Protein AF-E6MHD2-F1 (afdb_monomer)

Mean predicted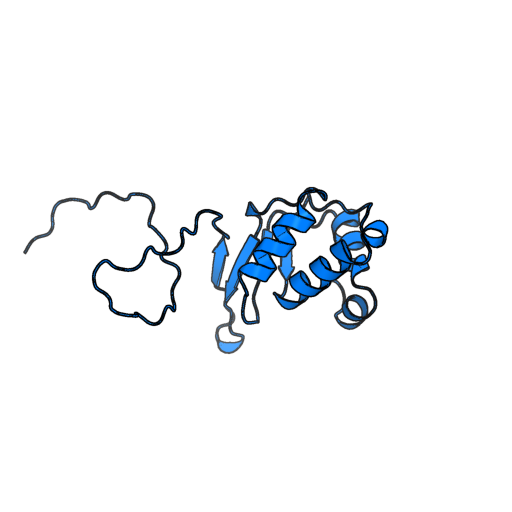 aligned error: 11.99 Å

pLDDT: mean 78.05, std 23.07, range [29.72, 98.25]

Radius of gyration: 18.89 Å; Cα contacts (8 Å, |Δi|>4): 165; chains: 1; bounding box: 34×42×66 Å

Structure (mmCIF, N/CA/C/O backbone):
data_AF-E6MHD2-F1
#
_entry.id   AF-E6MHD2-F1
#
loop_
_atom_site.group_PDB
_atom_site.id
_atom_site.type_symbol
_atom_site.label_atom_id
_atom_site.label_alt_id
_atom_site.label_comp_id
_atom_site.label_asym_id
_atom_site.label_entity_id
_atom_site.label_seq_id
_atom_site.pdbx_PDB_ins_code
_atom_site.Cartn_x
_atom_site.Cartn_y
_atom_site.Cartn_z
_atom_site.occupancy
_atom_site.B_iso_or_equiv
_atom_site.auth_seq_id
_atom_site.auth_comp_id
_atom_site.auth_asym_id
_atom_site.auth_atom_id
_atom_site.pdbx_PDB_model_num
ATOM 1 N N . MET A 1 1 ? -4.311 13.689 -2.081 1.00 60.50 1 MET A N 1
ATOM 2 C CA . MET A 1 1 ? -2.958 13.102 -1.965 1.00 60.50 1 MET A CA 1
ATOM 3 C C . MET A 1 1 ? -2.334 13.627 -0.682 1.00 60.50 1 MET A C 1
ATOM 5 O O . MET A 1 1 ? -2.537 14.799 -0.384 1.00 60.50 1 MET A O 1
ATOM 9 N N . VAL A 1 2 ? -1.671 12.778 0.106 1.00 82.25 2 VAL A N 1
ATOM 10 C CA . VAL A 1 2 ? -0.959 13.219 1.321 1.00 82.25 2 VAL A CA 1
ATOM 11 C C . VAL A 1 2 ? 0.254 14.037 0.890 1.00 82.25 2 VAL A C 1
ATOM 13 O O . VAL A 1 2 ? 0.923 13.655 -0.070 1.00 82.25 2 VAL A O 1
ATOM 16 N N . ARG A 1 3 ? 0.532 15.165 1.554 1.00 88.50 3 ARG A N 1
ATOM 17 C CA . ARG A 1 3 ? 1.756 15.924 1.269 1.00 88.50 3 ARG A CA 1
ATOM 18 C C . ARG A 1 3 ? 2.986 15.057 1.579 1.00 88.50 3 ARG A C 1
ATOM 20 O O . ARG A 1 3 ? 2.940 14.335 2.577 1.00 88.50 3 ARG A O 1
ATOM 27 N N . PRO A 1 4 ? 4.077 15.134 0.795 1.00 87.00 4 PRO A N 1
ATOM 28 C CA . PRO A 1 4 ? 5.268 14.315 1.032 1.00 87.00 4 PRO A CA 1
ATOM 29 C C . PRO A 1 4 ? 5.831 14.473 2.448 1.00 87.00 4 PRO A C 1
ATOM 31 O O . PRO A 1 4 ? 6.105 13.479 3.112 1.00 87.00 4 PRO A O 1
ATOM 34 N N . ASP A 1 5 ? 5.910 15.713 2.940 1.00 93.00 5 ASP A N 1
ATOM 35 C CA . ASP A 1 5 ? 6.343 16.038 4.304 1.00 93.00 5 ASP A CA 1
ATOM 36 C C . ASP A 1 5 ? 5.489 15.336 5.371 1.00 93.00 5 ASP A C 1
ATOM 38 O O . ASP A 1 5 ? 6.001 14.763 6.330 1.00 93.00 5 ASP A O 1
ATOM 42 N N . THR A 1 6 ? 4.174 15.326 5.175 1.00 92.12 6 THR A N 1
ATOM 43 C CA . THR A 1 6 ? 3.228 14.710 6.099 1.00 92.12 6 THR A CA 1
ATOM 44 C C . THR A 1 6 ? 3.331 13.189 6.047 1.00 92.12 6 THR A C 1
ATOM 46 O O . THR A 1 6 ? 3.288 12.549 7.088 1.00 92.12 6 THR A O 1
ATOM 49 N N . PHE A 1 7 ? 3.496 12.609 4.856 1.00 94.25 7 PHE A N 1
ATOM 50 C CA . PHE A 1 7 ? 3.638 11.164 4.692 1.00 94.25 7 PHE A CA 1
ATOM 51 C C . PHE A 1 7 ? 4.926 10.633 5.325 1.00 94.25 7 PHE A C 1
ATOM 53 O O . PHE A 1 7 ? 4.887 9.610 5.996 1.00 94.25 7 PHE A O 1
ATOM 60 N N . ILE A 1 8 ? 6.052 11.327 5.131 1.00 92.75 8 ILE A N 1
ATOM 61 C CA . ILE A 1 8 ? 7.348 10.922 5.696 1.00 92.75 8 ILE A CA 1
ATOM 62 C C . ILE A 1 8 ? 7.294 10.910 7.225 1.00 92.75 8 ILE A C 1
ATOM 64 O O . ILE A 1 8 ? 7.786 9.974 7.848 1.00 92.75 8 ILE A O 1
ATOM 68 N N . ASN A 1 9 ? 6.690 11.939 7.821 1.00 94.88 9 ASN A N 1
ATOM 69 C CA . ASN A 1 9 ? 6.615 12.064 9.274 1.00 94.88 9 ASN A CA 1
ATOM 70 C C . ASN A 1 9 ? 5.528 11.179 9.899 1.00 94.88 9 ASN A C 1
ATOM 72 O O . ASN A 1 9 ? 5.656 10.783 11.053 1.00 94.88 9 ASN A O 1
ATOM 76 N N . ASP A 1 10 ? 4.449 10.902 9.165 1.00 95.50 10 ASP A N 1
ATOM 77 C CA . ASP A 1 10 ? 3.268 10.222 9.694 1.00 95.50 10 ASP A CA 1
ATOM 78 C C . ASP A 1 10 ? 2.596 9.323 8.632 1.00 95.50 10 ASP A C 1
ATOM 80 O O . ASP A 1 10 ? 1.538 9.665 8.086 1.00 95.50 10 ASP A O 1
ATOM 84 N N . PRO A 1 11 ? 3.192 8.158 8.301 1.00 95.75 11 PRO A N 1
ATOM 85 C CA . PRO A 1 11 ? 2.695 7.305 7.222 1.00 95.75 11 PRO A CA 1
ATOM 86 C C . PRO A 1 11 ? 1.287 6.743 7.470 1.00 95.75 11 PRO A C 1
ATOM 88 O O . PRO A 1 11 ? 0.563 6.480 6.507 1.00 95.75 11 PRO A O 1
ATOM 91 N N . LYS A 1 12 ? 0.849 6.603 8.733 1.00 95.94 12 LYS A N 1
ATOM 92 C CA . LYS A 1 12 ? -0.500 6.100 9.069 1.00 95.94 12 LYS A CA 1
ATOM 93 C C . LYS A 1 12 ? -1.619 6.997 8.542 1.00 95.94 12 LYS A C 1
ATOM 95 O O . LYS A 1 12 ? -2.679 6.486 8.182 1.00 95.94 12 LYS A O 1
ATOM 100 N N . LYS A 1 13 ? -1.368 8.302 8.359 1.00 95.44 13 LYS A N 1
ATOM 101 C CA . LYS A 1 13 ? -2.331 9.216 7.721 1.00 95.44 13 LYS A CA 1
ATOM 102 C C . LYS A 1 13 ? -2.742 8.760 6.334 1.00 95.44 13 LYS A C 1
ATOM 104 O O . LYS A 1 13 ? -3.845 9.073 5.898 1.00 95.44 13 LYS A O 1
ATOM 109 N N . TRP A 1 14 ? -1.884 8.028 5.625 1.00 96.25 14 TRP A N 1
ATOM 110 C CA . TRP A 1 14 ? -2.267 7.436 4.351 1.00 96.25 14 TRP A CA 1
ATOM 111 C C . TRP A 1 14 ? -3.491 6.525 4.516 1.00 96.25 14 TRP A C 1
ATOM 113 O O . TRP A 1 14 ? -4.488 6.715 3.821 1.00 96.25 14 TRP A O 1
ATOM 123 N N . PHE A 1 15 ? -3.457 5.612 5.491 1.00 96.50 15 PHE A N 1
ATOM 124 C CA . PHE A 1 15 ? -4.558 4.697 5.784 1.00 96.50 15 PHE A CA 1
ATOM 125 C C . PHE A 1 15 ? -5.799 5.430 6.306 1.00 96.50 15 PHE A C 1
ATOM 127 O O . PHE A 1 15 ? -6.910 5.162 5.840 1.00 96.50 15 PHE A O 1
ATOM 134 N N . GLU A 1 16 ? -5.618 6.394 7.214 1.00 95.75 16 GLU A N 1
ATOM 135 C CA . GLU A 1 16 ? -6.712 7.217 7.749 1.00 95.75 16 GLU A CA 1
ATOM 136 C C . GLU A 1 16 ? -7.452 7.959 6.631 1.00 95.75 16 GLU A C 1
ATOM 138 O O . GLU A 1 16 ? -8.681 7.973 6.590 1.00 95.75 16 GLU A O 1
ATOM 143 N N . LEU A 1 17 ? -6.712 8.560 5.696 1.00 95.56 17 LEU A N 1
ATOM 144 C CA . LEU A 1 17 ? -7.283 9.339 4.602 1.00 95.56 17 LEU A CA 1
ATOM 145 C C . LEU A 1 17 ? -7.940 8.447 3.547 1.00 95.56 17 LEU A C 1
ATOM 147 O O . LEU A 1 17 ? -9.020 8.794 3.067 1.00 95.56 17 LEU A O 1
ATOM 151 N N . VAL A 1 18 ? -7.338 7.303 3.205 1.00 96.62 18 VAL A N 1
ATOM 152 C CA . VAL A 1 18 ? -7.963 6.328 2.296 1.00 96.62 18 VAL A CA 1
ATOM 153 C C . VAL A 1 18 ? -9.294 5.845 2.866 1.00 96.62 18 VAL A C 1
ATOM 155 O O . VAL A 1 18 ? -10.301 5.886 2.159 1.00 96.62 18 VAL A O 1
ATOM 158 N N . THR A 1 19 ? -9.312 5.500 4.154 1.00 97.25 19 THR A N 1
ATOM 159 C CA . THR A 1 19 ? -10.507 5.048 4.880 1.00 97.25 19 THR A CA 1
ATOM 160 C C . THR A 1 19 ? -11.566 6.150 4.946 1.00 97.25 19 THR A C 1
ATOM 162 O O . THR A 1 19 ? -12.702 5.967 4.507 1.00 97.25 19 THR A O 1
ATOM 165 N N . LYS A 1 20 ? -11.189 7.337 5.439 1.00 96.88 20 LYS A N 1
ATOM 166 C CA . LYS A 1 20 ? -12.097 8.474 5.650 1.00 96.88 20 LYS A CA 1
ATOM 167 C C . LYS A 1 20 ? -12.762 8.938 4.359 1.00 96.88 20 LYS A C 1
ATOM 169 O O . LYS A 1 20 ? -13.957 9.221 4.354 1.00 96.88 20 LYS A O 1
ATOM 174 N N . TYR A 1 21 ? -11.991 9.048 3.279 1.00 96.94 21 TYR A N 1
ATOM 175 C CA . TYR A 1 21 ? -12.481 9.574 2.005 1.00 96.94 21 TYR A CA 1
ATOM 176 C C . TYR A 1 21 ? -12.924 8.487 1.025 1.00 96.94 21 TYR A C 1
ATOM 178 O O . TYR A 1 21 ? -13.341 8.824 -0.082 1.00 96.94 21 TYR A O 1
ATOM 186 N N . LYS A 1 22 ? -12.855 7.205 1.416 1.00 96.75 22 LYS A N 1
ATOM 187 C CA . LYS A 1 22 ? -13.185 6.052 0.564 1.00 96.75 22 LYS A CA 1
ATOM 188 C C . LYS A 1 22 ? -12.517 6.161 -0.806 1.00 96.75 22 LYS A C 1
ATOM 190 O O . LYS A 1 22 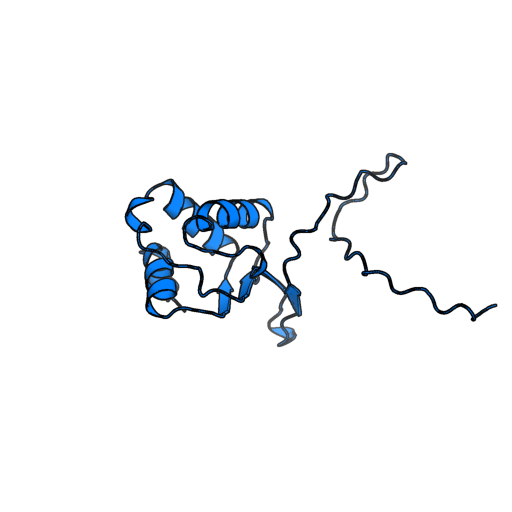? -13.177 6.141 -1.849 1.00 96.75 22 LYS A O 1
ATOM 195 N N . VAL A 1 23 ? -11.205 6.389 -0.791 1.00 95.69 23 VAL A N 1
ATOM 196 C CA . VAL A 1 23 ? -10.442 6.674 -2.009 1.00 95.69 23 VAL A CA 1
ATOM 197 C C . VAL A 1 23 ? -10.561 5.503 -2.979 1.00 95.69 23 VAL A C 1
ATOM 199 O O . VAL A 1 23 ? -10.269 4.366 -2.636 1.00 95.69 23 VAL A O 1
ATOM 202 N N . THR A 1 24 ? -10.953 5.794 -4.220 1.00 95.50 24 THR A N 1
ATOM 203 C CA . THR A 1 24 ? -11.143 4.762 -5.250 1.00 95.50 24 THR A CA 1
ATOM 204 C C . THR A 1 24 ? -9.969 4.646 -6.217 1.00 95.50 24 THR A C 1
ATOM 206 O O . THR A 1 24 ? -9.695 3.555 -6.707 1.00 95.50 24 THR A O 1
ATOM 209 N N . HIS A 1 25 ? -9.273 5.747 -6.502 1.00 92.81 25 HIS A N 1
ATOM 210 C CA . HIS A 1 25 ? -8.173 5.795 -7.464 1.00 92.81 25 HIS A CA 1
ATOM 211 C C . HIS A 1 25 ? -7.013 6.591 -6.873 1.00 92.81 25 HIS A C 1
ATOM 213 O O . HIS A 1 25 ? -7.213 7.689 -6.350 1.00 92.81 25 HIS A O 1
ATOM 219 N N . MET A 1 26 ? -5.804 6.046 -6.957 1.00 91.44 26 MET A N 1
ATOM 220 C CA . MET A 1 26 ? -4.598 6.700 -6.465 1.00 91.44 26 MET A CA 1
ATOM 221 C C . MET A 1 26 ? -3.376 6.259 -7.270 1.00 91.44 26 MET A C 1
ATOM 223 O O . MET A 1 26 ? -3.252 5.091 -7.627 1.00 91.44 26 MET A O 1
ATOM 227 N N . ALA A 1 27 ? -2.456 7.194 -7.506 1.00 90.31 27 ALA A N 1
ATOM 228 C CA . ALA A 1 27 ? -1.102 6.882 -7.943 1.00 90.31 27 ALA A CA 1
ATOM 229 C C . ALA A 1 27 ? -0.158 6.836 -6.733 1.00 90.31 27 ALA A C 1
ATOM 231 O O . ALA A 1 27 ? -0.271 7.6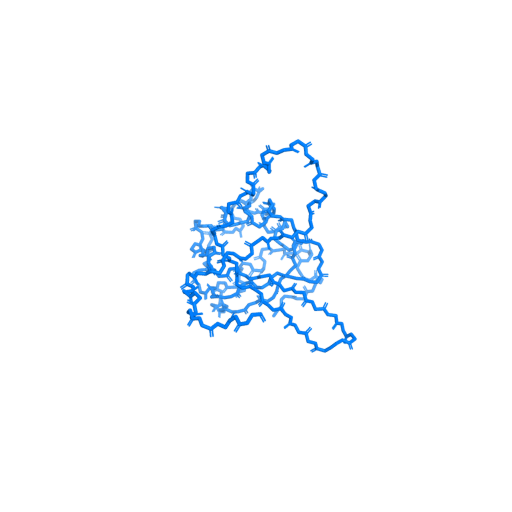53 -5.816 1.00 90.31 27 ALA A O 1
ATOM 232 N N . THR A 1 28 ? 0.764 5.883 -6.736 1.00 92.12 28 THR A N 1
ATOM 233 C CA . THR A 1 28 ? 1.710 5.620 -5.658 1.00 92.12 28 THR A CA 1
ATOM 234 C C . THR A 1 28 ? 3.087 5.283 -6.216 1.00 92.12 28 THR A C 1
ATOM 236 O O . THR A 1 28 ? 3.262 4.972 -7.393 1.00 92.12 28 THR A O 1
ATOM 239 N N . LEU A 1 29 ? 4.060 5.326 -5.322 1.00 92.81 29 LEU A N 1
ATOM 240 C CA . LEU A 1 29 ? 5.435 4.916 -5.538 1.00 92.81 29 LEU A CA 1
ATOM 241 C C . LEU A 1 29 ? 5.640 3.494 -4.969 1.00 92.81 29 LEU A C 1
ATOM 243 O O . LEU A 1 29 ? 4.907 3.074 -4.066 1.00 92.81 29 LEU A O 1
ATOM 247 N N . ASN A 1 30 ? 6.625 2.750 -5.476 1.00 93.94 30 ASN A N 1
ATOM 248 C CA . ASN A 1 30 ? 7.080 1.486 -4.882 1.00 93.94 30 ASN A CA 1
ATOM 249 C C . ASN A 1 30 ? 7.597 1.719 -3.449 1.00 93.94 30 ASN A C 1
ATOM 251 O O . ASN A 1 30 ? 7.263 0.959 -2.542 1.00 93.94 30 ASN A O 1
ATOM 255 N N . TYR A 1 31 ? 8.313 2.822 -3.219 1.00 95.12 31 TYR A N 1
ATOM 256 C CA . TYR A 1 31 ? 8.757 3.282 -1.905 1.00 95.12 31 TYR A CA 1
ATOM 257 C C . TYR A 1 31 ? 7.598 3.426 -0.912 1.00 95.12 31 TYR A C 1
ATOM 259 O O . TYR A 1 31 ? 7.682 2.949 0.220 1.00 95.12 31 TYR A O 1
ATOM 267 N N . THR A 1 32 ? 6.484 4.026 -1.340 1.00 95.56 32 THR A N 1
ATOM 268 C CA . THR A 1 32 ? 5.290 4.178 -0.498 1.00 95.56 32 THR A CA 1
ATOM 269 C C . THR A 1 32 ? 4.761 2.819 -0.041 1.00 95.56 32 THR A C 1
ATOM 271 O O . THR A 1 32 ? 4.451 2.660 1.136 1.00 95.56 32 THR A O 1
ATOM 274 N N . LEU A 1 33 ? 4.712 1.819 -0.928 1.00 96.38 33 LEU A N 1
ATOM 275 C CA . LEU A 1 33 ? 4.276 0.469 -0.559 1.00 96.38 33 LEU A CA 1
ATOM 276 C C . LEU A 1 33 ? 5.218 -0.184 0.457 1.00 96.38 33 LEU A C 1
ATOM 278 O O . LEU A 1 33 ? 4.736 -0.843 1.379 1.00 96.38 33 LEU A O 1
ATOM 282 N N . SER A 1 34 ? 6.533 0.016 0.325 1.00 97.31 34 SER A N 1
ATOM 283 C CA . SER A 1 34 ? 7.516 -0.467 1.304 1.00 97.31 34 SER A CA 1
ATOM 284 C C . SER A 1 34 ? 7.274 0.137 2.688 1.00 97.31 34 SER A C 1
ATOM 286 O O . SER A 1 34 ? 7.129 -0.609 3.653 1.00 97.31 34 SER A O 1
ATOM 288 N N . VAL A 1 35 ? 7.143 1.465 2.781 1.00 97.62 35 VAL A N 1
ATOM 289 C CA . VAL A 1 35 ? 6.906 2.172 4.055 1.00 97.62 35 VAL A CA 1
ATOM 290 C C . VAL A 1 35 ? 5.597 1.729 4.709 1.00 97.62 35 VAL A C 1
ATOM 292 O O . VAL A 1 35 ? 5.560 1.455 5.907 1.00 97.62 35 VAL A O 1
ATOM 295 N N . LEU A 1 36 ? 4.518 1.624 3.931 1.00 97.62 36 LEU A N 1
ATOM 296 C CA . LEU A 1 36 ? 3.222 1.186 4.450 1.00 97.62 36 LEU A CA 1
ATOM 297 C C . LEU A 1 36 ? 3.249 -0.280 4.900 1.00 97.62 36 LEU A C 1
ATOM 299 O O . LEU A 1 36 ? 2.627 -0.620 5.902 1.00 97.62 36 LEU A O 1
ATOM 303 N N . SER A 1 37 ? 3.985 -1.139 4.189 1.00 98.25 37 SER A N 1
ATOM 304 C CA . SER A 1 37 ? 4.185 -2.538 4.588 1.00 98.25 37 SER A CA 1
ATOM 305 C C . SER A 1 37 ? 4.951 -2.644 5.905 1.00 98.25 37 SER A C 1
ATOM 307 O O . SER A 1 37 ? 4.537 -3.382 6.794 1.00 98.25 37 SER A O 1
ATOM 309 N N . ASP A 1 38 ? 6.022 -1.862 6.060 1.00 98.00 38 ASP A N 1
ATOM 310 C CA . ASP A 1 38 ? 6.798 -1.808 7.300 1.00 98.00 38 ASP A CA 1
ATOM 311 C C . ASP A 1 38 ? 5.950 -1.312 8.479 1.00 98.00 38 ASP A C 1
ATOM 313 O O . ASP A 1 38 ? 6.060 -1.853 9.578 1.00 98.00 38 ASP A O 1
ATOM 317 N N . LEU A 1 39 ? 5.075 -0.323 8.256 1.00 97.62 39 LEU A N 1
ATOM 318 C CA . LEU A 1 39 ? 4.147 0.168 9.276 1.00 97.62 39 LEU A CA 1
ATOM 319 C C . LEU A 1 39 ? 3.145 -0.915 9.710 1.00 97.62 39 LEU A C 1
ATOM 321 O O . LEU A 1 39 ? 2.969 -1.118 10.910 1.00 97.62 39 LEU A O 1
ATOM 325 N N . MET A 1 40 ? 2.523 -1.627 8.759 1.00 97.81 40 MET A N 1
ATOM 326 C CA . MET A 1 40 ? 1.569 -2.709 9.061 1.00 97.81 40 MET A CA 1
ATOM 327 C C . MET A 1 40 ? 2.205 -3.827 9.901 1.00 97.81 40 MET A C 1
ATOM 329 O O . MET A 1 40 ? 1.543 -4.395 10.766 1.00 97.81 40 MET A O 1
ATOM 333 N N . GLU A 1 41 ? 3.483 -4.137 9.670 1.00 97.19 41 GLU A N 1
ATOM 334 C CA . GLU A 1 41 ? 4.201 -5.174 10.419 1.00 97.19 41 GLU A CA 1
ATOM 335 C C . GLU A 1 41 ? 4.685 -4.700 11.795 1.00 97.19 41 GLU A C 1
ATOM 337 O O . GLU A 1 41 ? 4.551 -5.428 12.778 1.00 97.19 41 GLU A O 1
ATOM 342 N N . ARG A 1 42 ? 5.276 -3.501 11.877 1.00 97.38 42 ARG A N 1
ATOM 343 C CA . ARG A 1 42 ? 5.910 -3.005 13.112 1.00 97.38 42 ARG A CA 1
ATOM 344 C C . ARG A 1 42 ? 4.906 -2.437 14.108 1.00 97.38 42 ARG A C 1
ATOM 346 O O . ARG A 1 42 ? 5.116 -2.569 15.311 1.00 97.38 42 ARG A O 1
ATOM 353 N N . SER A 1 43 ? 3.832 -1.833 13.607 1.00 96.50 43 SER A N 1
ATOM 354 C CA . SER A 1 43 ? 2.825 -1.144 14.416 1.00 96.50 43 SER A CA 1
ATOM 355 C C . SER A 1 43 ? 1.406 -1.469 13.931 1.00 96.50 43 SER A C 1
ATOM 357 O O . SER A 1 43 ? 0.666 -0.569 13.534 1.00 96.50 43 SER A O 1
ATOM 359 N N . PRO A 1 44 ? 0.960 -2.739 13.987 1.00 94.50 44 PRO A N 1
ATOM 360 C CA . PRO A 1 44 ? -0.368 -3.131 13.502 1.00 94.50 44 PRO A CA 1
ATOM 361 C C . PRO A 1 44 ? -1.517 -2.378 14.198 1.00 94.50 44 PRO A C 1
ATOM 363 O O . PRO A 1 44 ? -2.572 -2.164 13.603 1.00 94.50 44 PRO A O 1
ATOM 366 N N . GLY A 1 45 ? -1.312 -1.924 15.442 1.00 95.62 45 GLY A N 1
ATOM 367 C CA . GLY A 1 45 ? -2.273 -1.092 16.173 1.00 95.62 45 GLY A CA 1
ATOM 368 C C . GLY A 1 45 ? -2.532 0.274 15.528 1.00 95.62 45 GLY A C 1
ATOM 369 O O . GLY A 1 45 ? -3.663 0.751 15.575 1.00 95.62 45 GLY A O 1
ATOM 370 N N . ASP A 1 46 ? -1.536 0.861 14.855 1.00 94.44 46 ASP A N 1
ATOM 371 C CA . ASP A 1 46 ? -1.668 2.161 14.177 1.00 94.44 46 ASP A CA 1
ATOM 372 C C . ASP A 1 46 ? -2.556 2.085 12.924 1.00 94.44 46 ASP A C 1
ATOM 374 O O . ASP A 1 46 ? -3.014 3.111 12.424 1.00 94.44 46 ASP A O 1
ATOM 378 N N . VAL A 1 47 ? -2.813 0.876 12.415 1.00 95.38 47 VAL A N 1
ATOM 379 C CA . VAL A 1 47 ? -3.577 0.629 11.181 1.00 95.38 47 VAL A CA 1
ATOM 380 C C . VAL A 1 47 ? -4.823 -0.236 11.406 1.00 95.38 47 VAL A C 1
ATOM 382 O O . VAL A 1 47 ? -5.532 -0.545 10.447 1.00 95.38 47 VAL A O 1
ATOM 385 N N . ALA A 1 48 ? -5.138 -0.606 12.651 1.00 91.44 48 ALA A N 1
ATOM 386 C CA . ALA A 1 48 ? -6.191 -1.569 12.994 1.00 91.44 48 ALA A CA 1
ATOM 387 C C . ALA A 1 48 ? -7.614 -1.169 12.541 1.00 91.44 48 ALA A C 1
ATOM 389 O O . ALA A 1 48 ? -8.475 -2.033 12.404 1.00 91.44 48 ALA A O 1
ATOM 390 N N . GLY A 1 49 ? -7.865 0.117 12.273 1.00 92.75 49 GLY A N 1
ATOM 391 C CA . GLY A 1 49 ? -9.154 0.635 11.787 1.00 92.75 49 GLY A CA 1
ATOM 392 C C . GLY A 1 49 ? -9.208 0.941 10.287 1.00 92.75 49 GLY A C 1
ATOM 393 O O . GLY A 1 49 ? -10.156 1.579 9.834 1.00 92.75 49 GLY A O 1
ATOM 394 N N . SER A 1 50 ? -8.185 0.556 9.525 1.00 96.81 50 SER A N 1
ATOM 395 C CA . SER A 1 50 ? -8.077 0.918 8.108 1.00 96.81 50 SER A CA 1
ATOM 396 C C . SER A 1 50 ? -9.020 0.092 7.233 1.00 96.81 50 SER A C 1
ATOM 398 O O . SER A 1 50 ? -9.040 -1.134 7.352 1.00 96.81 50 SER A O 1
ATOM 400 N N . ASP A 1 51 ? -9.722 0.749 6.306 1.00 97.50 51 ASP A N 1
ATOM 401 C CA . ASP A 1 51 ? -10.545 0.125 5.263 1.00 97.50 51 ASP A CA 1
ATOM 402 C C . ASP A 1 51 ? -10.054 0.537 3.867 1.00 97.50 51 ASP A C 1
ATOM 404 O O . ASP A 1 51 ? -10.170 1.687 3.431 1.00 97.50 51 ASP A O 1
ATOM 408 N N . LEU A 1 52 ? -9.505 -0.441 3.154 1.00 97.56 52 LEU A N 1
ATOM 409 C CA . LEU A 1 52 ? -8.954 -0.325 1.809 1.00 97.56 52 LEU A CA 1
ATOM 410 C C . LEU A 1 52 ? -9.888 -0.895 0.731 1.00 97.56 52 LEU A C 1
ATOM 412 O O . LEU A 1 52 ? -9.526 -0.887 -0.445 1.00 97.56 52 LEU A O 1
ATOM 416 N N . SER A 1 53 ? -11.091 -1.355 1.094 1.00 97.38 53 SER A N 1
ATOM 417 C CA . SER A 1 53 ? -12.048 -1.982 0.164 1.00 97.38 53 SER A CA 1
ATOM 418 C C . SER A 1 53 ? -12.594 -1.036 -0.909 1.00 97.38 53 SER A C 1
ATOM 420 O O . SER A 1 53 ? -13.101 -1.472 -1.944 1.00 97.38 53 SER A O 1
ATOM 422 N N . SER A 1 54 ? -12.471 0.274 -0.689 1.00 96.62 54 SER A N 1
ATOM 423 C CA . SER A 1 54 ? -12.878 1.298 -1.653 1.00 96.62 54 SER A CA 1
ATOM 424 C C . SER A 1 54 ? -11.922 1.439 -2.843 1.00 96.62 54 SER A C 1
ATOM 426 O O . SER A 1 54 ? -12.347 1.933 -3.893 1.00 96.62 54 SER A O 1
ATOM 428 N N . LEU A 1 55 ? -10.672 0.970 -2.726 1.00 95.75 55 LEU A N 1
ATOM 429 C CA . LEU A 1 55 ? -9.658 1.092 -3.773 1.00 95.75 55 LEU A CA 1
ATOM 430 C C . LEU A 1 55 ? -10.003 0.226 -4.993 1.00 95.75 55 LEU A C 1
ATOM 432 O O . LEU A 1 55 ? -10.155 -0.990 -4.915 1.00 95.75 55 LEU A O 1
ATOM 436 N N . ARG A 1 56 ? -10.084 0.877 -6.156 1.00 92.75 56 ARG A N 1
ATOM 437 C CA . ARG A 1 56 ? -10.366 0.275 -7.469 1.00 92.75 56 ARG A CA 1
ATOM 438 C C . ARG A 1 56 ? -9.169 0.337 -8.408 1.00 92.75 56 ARG A C 1
ATOM 440 O O . ARG A 1 56 ? -9.005 -0.566 -9.222 1.00 92.75 56 ARG A O 1
ATOM 447 N N . ALA A 1 57 ? -8.338 1.370 -8.276 1.00 91.00 57 ALA A N 1
ATOM 448 C CA . ALA A 1 57 ? -7.082 1.498 -9.002 1.00 91.00 57 ALA A CA 1
ATOM 449 C C . ALA A 1 57 ? -5.987 2.083 -8.101 1.00 91.00 57 ALA A C 1
ATOM 451 O O . ALA A 1 57 ? -6.069 3.240 -7.684 1.00 91.00 57 ALA A O 1
ATOM 452 N N . LEU A 1 58 ? -4.950 1.295 -7.834 1.00 93.44 58 LEU A N 1
ATOM 453 C CA . LEU A 1 58 ? -3.724 1.731 -7.178 1.00 93.44 58 LEU A CA 1
ATOM 454 C C . LEU A 1 58 ? -2.571 1.611 -8.176 1.00 93.44 58 LEU A C 1
ATOM 456 O O . LEU A 1 58 ? -2.001 0.539 -8.379 1.00 93.44 58 LEU A O 1
ATOM 460 N N . THR A 1 59 ? -2.271 2.717 -8.848 1.00 92.25 59 THR A N 1
ATOM 461 C CA . THR A 1 59 ? -1.290 2.767 -9.930 1.00 92.25 59 THR A CA 1
ATOM 462 C C . THR A 1 59 ? 0.106 3.036 -9.380 1.00 92.25 59 THR A C 1
ATOM 464 O O . THR A 1 59 ? 0.324 4.065 -8.755 1.00 92.25 59 THR A O 1
ATOM 467 N N . ILE A 1 60 ? 1.060 2.143 -9.627 1.00 92.50 60 ILE A N 1
ATOM 468 C CA . ILE A 1 60 ? 2.452 2.251 -9.181 1.00 92.50 60 ILE A CA 1
ATOM 469 C C . ILE A 1 60 ? 3.319 2.706 -10.354 1.00 92.50 60 ILE A C 1
ATOM 471 O O . ILE A 1 60 ? 3.290 2.072 -11.408 1.00 92.50 60 ILE A O 1
ATOM 475 N N . GLY A 1 61 ? 4.124 3.747 -10.170 1.00 89.56 61 GLY A N 1
ATOM 476 C CA . GLY A 1 61 ? 5.094 4.175 -11.179 1.00 89.56 61 GLY A CA 1
ATOM 477 C C . GLY A 1 61 ? 5.991 5.304 -10.701 1.00 89.56 61 GLY A C 1
ATOM 478 O O . GLY A 1 61 ? 6.006 5.625 -9.520 1.00 89.56 61 GLY A O 1
ATOM 479 N N . GLY A 1 62 ? 6.758 5.891 -11.621 1.00 86.81 62 GLY A N 1
ATOM 480 C CA . GLY A 1 62 ? 7.702 6.975 -11.318 1.00 86.81 62 GLY A CA 1
ATOM 481 C C . GLY A 1 62 ? 9.048 6.522 -10.739 1.00 86.81 62 GLY A C 1
ATOM 482 O O . GLY A 1 62 ? 9.932 7.349 -10.550 1.00 86.81 62 GLY A O 1
ATOM 483 N N . GLU A 1 63 ? 9.232 5.223 -10.498 1.00 89.19 63 GLU A N 1
ATOM 484 C CA . GLU A 1 63 ? 10.494 4.632 -10.043 1.00 89.19 63 GLU A CA 1
ATOM 485 C C . GLU A 1 63 ? 10.609 3.153 -10.451 1.00 89.19 63 GLU A C 1
ATOM 487 O O . GLU A 1 63 ? 9.713 2.595 -11.091 1.00 89.19 63 GLU A O 1
ATOM 492 N N . TYR A 1 64 ? 11.711 2.503 -10.065 1.00 90.19 64 TYR A N 1
ATOM 493 C CA . TYR A 1 64 ? 11.874 1.062 -10.239 1.00 90.19 64 TYR A CA 1
ATOM 494 C C . TYR A 1 64 ? 10.893 0.279 -9.351 1.00 90.19 64 TYR A C 1
ATOM 496 O O . TYR A 1 64 ? 10.867 0.440 -8.131 1.00 90.19 64 TYR A O 1
ATOM 504 N N . ILE A 1 65 ? 10.099 -0.602 -9.964 1.00 89.50 65 ILE A N 1
ATOM 505 C CA . ILE A 1 65 ? 9.049 -1.364 -9.277 1.00 89.50 65 ILE A CA 1
ATOM 506 C C . ILE A 1 65 ? 9.563 -2.757 -8.923 1.00 89.50 65 ILE A C 1
ATOM 508 O O . ILE A 1 65 ? 9.949 -3.535 -9.797 1.00 89.50 65 ILE A O 1
ATOM 512 N N . GLN A 1 66 ? 9.518 -3.096 -7.636 1.00 90.62 66 GLN A N 1
ATOM 513 C CA . GLN A 1 66 ? 9.940 -4.393 -7.117 1.00 90.62 66 GLN A CA 1
ATOM 514 C C . GLN A 1 66 ? 8.723 -5.293 -6.890 1.00 90.62 66 GLN A C 1
ATOM 516 O O . GLN A 1 66 ? 7.862 -5.007 -6.059 1.00 90.62 66 GLN A O 1
ATOM 521 N N . ALA A 1 67 ? 8.658 -6.420 -7.604 1.00 89.31 67 ALA A N 1
ATOM 522 C CA . ALA A 1 67 ? 7.534 -7.356 -7.510 1.00 89.31 67 ALA A CA 1
ATOM 523 C C . ALA A 1 67 ? 7.314 -7.899 -6.084 1.00 89.31 67 ALA A C 1
ATOM 525 O O . ALA A 1 67 ? 6.168 -8.115 -5.678 1.00 89.31 67 ALA A O 1
ATOM 526 N N . ASP A 1 68 ? 8.394 -8.078 -5.320 1.00 90.44 68 ASP A N 1
ATOM 527 C CA . ASP A 1 68 ? 8.337 -8.551 -3.935 1.00 90.44 68 ASP A CA 1
ATOM 528 C C . ASP A 1 68 ? 7.683 -7.513 -3.013 1.00 90.44 68 ASP A C 1
ATOM 530 O O . ASP A 1 68 ? 6.832 -7.876 -2.204 1.00 90.44 68 ASP A O 1
ATOM 534 N N . THR A 1 69 ? 7.978 -6.221 -3.196 1.00 94.31 69 THR A N 1
ATOM 535 C CA . THR A 1 69 ? 7.329 -5.123 -2.460 1.00 94.31 69 THR A CA 1
ATOM 536 C C . THR A 1 69 ? 5.826 -5.091 -2.720 1.00 94.31 69 THR A C 1
ATOM 538 O O . THR A 1 69 ? 5.035 -5.027 -1.779 1.00 94.31 69 THR A O 1
ATOM 541 N N . VAL A 1 70 ? 5.416 -5.199 -3.988 1.00 94.00 70 VAL A N 1
ATOM 542 C CA . VAL A 1 70 ? 3.992 -5.226 -4.368 1.00 94.00 70 VAL A CA 1
ATOM 543 C C . VAL A 1 70 ? 3.284 -6.436 -3.756 1.00 94.00 70 VAL A C 1
ATOM 545 O O . VAL A 1 70 ? 2.201 -6.301 -3.186 1.00 94.00 70 VAL A O 1
ATOM 548 N N . SER A 1 71 ? 3.907 -7.615 -3.829 1.00 93.12 71 SER A N 1
ATOM 549 C CA . SER A 1 71 ? 3.345 -8.864 -3.295 1.00 93.12 71 SER A CA 1
ATOM 550 C C . SER A 1 71 ? 3.247 -8.850 -1.766 1.00 93.12 71 SER A C 1
ATOM 552 O O . SER A 1 71 ? 2.254 -9.322 -1.202 1.00 93.12 71 SER A O 1
ATOM 554 N N . ARG A 1 72 ? 4.252 -8.278 -1.092 1.00 96.44 72 ARG A N 1
ATOM 555 C CA . ARG A 1 72 ? 4.274 -8.087 0.361 1.00 96.44 72 ARG A CA 1
ATOM 556 C C . ARG A 1 72 ? 3.151 -7.156 0.803 1.00 96.44 72 ARG A C 1
ATOM 558 O O . ARG A 1 72 ? 2.335 -7.566 1.626 1.00 96.44 72 ARG A O 1
ATOM 565 N N . PHE A 1 73 ? 3.037 -5.973 0.194 1.00 97.19 73 PHE A N 1
ATOM 566 C CA . PHE A 1 73 ? 1.943 -5.049 0.491 1.00 97.19 73 PHE A CA 1
ATOM 567 C C . PHE A 1 73 ? 0.581 -5.708 0.263 1.00 97.19 73 PHE A C 1
ATOM 569 O O . PHE A 1 73 ? -0.270 -5.656 1.140 1.00 97.19 73 PHE A O 1
ATOM 576 N N . ALA A 1 74 ? 0.379 -6.379 -0.878 1.00 96.00 74 ALA A N 1
ATOM 577 C CA . ALA A 1 74 ? -0.885 -7.048 -1.195 1.00 96.00 74 ALA A CA 1
ATOM 578 C C . ALA A 1 74 ? -1.305 -8.052 -0.111 1.00 96.00 74 ALA A C 1
ATOM 580 O O . ALA A 1 74 ? -2.485 -8.158 0.219 1.00 96.00 74 ALA A O 1
ATOM 581 N N . SER A 1 75 ? -0.335 -8.793 0.429 1.00 96.44 75 SER A N 1
ATOM 582 C CA . SER A 1 75 ? -0.569 -9.808 1.457 1.00 96.44 75 SER A CA 1
ATOM 583 C C . SER A 1 75 ? -0.935 -9.175 2.799 1.00 96.44 75 SER A C 1
ATOM 585 O O . SER A 1 75 ? -1.901 -9.604 3.427 1.00 96.44 75 SER A O 1
ATOM 587 N N . LEU A 1 76 ? -0.208 -8.129 3.200 1.00 97.69 76 LEU A N 1
ATOM 588 C CA . LEU A 1 76 ? -0.425 -7.401 4.455 1.00 97.69 76 LEU A CA 1
ATOM 589 C C . LEU A 1 76 ? -1.690 -6.538 4.435 1.00 97.69 76 LEU A C 1
ATOM 591 O O . LEU A 1 76 ? -2.359 -6.410 5.451 1.00 97.69 76 LEU A O 1
ATOM 595 N N . ALA A 1 77 ? -2.044 -5.972 3.282 1.00 96.88 77 ALA A N 1
ATOM 596 C CA . ALA A 1 77 ? -3.205 -5.102 3.115 1.00 96.88 77 ALA A CA 1
ATOM 597 C C . ALA A 1 77 ? -4.525 -5.884 2.977 1.00 96.88 77 ALA A C 1
ATOM 599 O O . ALA A 1 77 ? -5.606 -5.319 3.148 1.00 96.88 77 ALA A O 1
ATOM 600 N N . LYS A 1 78 ? -4.464 -7.188 2.675 1.00 96.31 78 LYS A N 1
ATOM 601 C CA . LYS A 1 78 ? -5.644 -8.041 2.462 1.00 96.31 78 LYS A CA 1
ATOM 602 C C . LYS A 1 78 ? -6.628 -8.060 3.648 1.00 96.31 78 LYS A C 1
ATO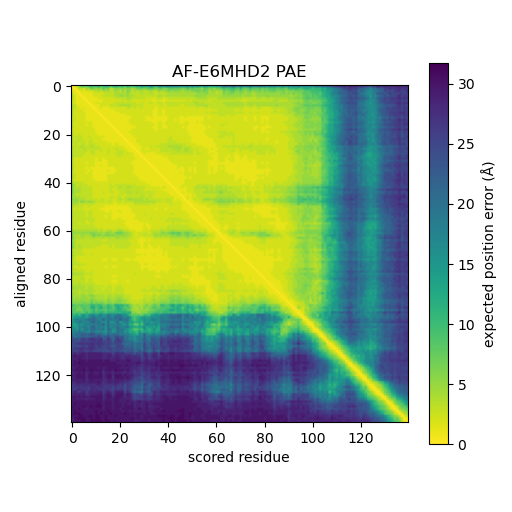M 604 O O . LYS A 1 78 ? -7.826 -7.950 3.390 1.00 96.31 78 LYS A O 1
ATOM 609 N N . PRO A 1 79 ? -6.195 -8.162 4.923 1.00 95.88 79 PRO A N 1
ATOM 610 C CA . PRO A 1 79 ? -7.094 -8.084 6.080 1.00 95.88 79 PRO A CA 1
ATOM 611 C C . PRO A 1 79 ? -7.820 -6.738 6.205 1.00 95.88 79 PRO A C 1
ATOM 613 O O . PRO A 1 79 ? -8.910 -6.689 6.759 1.00 95.88 79 PRO A O 1
ATOM 616 N N . HIS A 1 80 ? -7.260 -5.669 5.633 1.00 96.94 80 HIS A N 1
ATOM 617 C CA . HIS A 1 80 ? -7.870 -4.339 5.581 1.00 96.94 80 HIS A CA 1
ATOM 618 C C . HIS A 1 80 ? -8.834 -4.170 4.392 1.00 96.94 80 HIS A C 1
ATOM 620 O O . HIS A 1 80 ? -9.213 -3.054 4.057 1.00 96.94 80 HIS A O 1
ATOM 626 N N . GLY A 1 81 ? -9.216 -5.255 3.706 1.00 96.56 81 GLY A N 1
ATOM 627 C CA . GLY A 1 81 ? -10.179 -5.228 2.599 1.00 96.56 81 GLY A CA 1
ATOM 628 C C . GLY A 1 81 ? -9.583 -4.898 1.228 1.00 96.56 81 GLY A C 1
ATOM 629 O O . GLY A 1 81 ? -10.329 -4.754 0.263 1.00 96.56 81 GLY A O 1
ATOM 630 N N . PHE A 1 82 ? -8.256 -4.800 1.110 1.00 96.38 82 PHE A N 1
ATOM 631 C CA . PHE A 1 82 ? -7.593 -4.508 -0.160 1.00 96.38 82 PHE A CA 1
ATOM 632 C C . PHE A 1 82 ? -7.761 -5.646 -1.182 1.00 96.38 82 PHE A C 1
ATOM 634 O O . PHE A 1 82 ? -7.480 -6.810 -0.885 1.00 96.38 82 PHE A O 1
ATOM 641 N N . ASP A 1 83 ? -8.152 -5.304 -2.415 1.00 93.75 83 ASP A N 1
ATOM 642 C CA . ASP A 1 83 ? -8.208 -6.232 -3.550 1.00 93.75 83 ASP A CA 1
ATOM 643 C C . ASP A 1 83 ? -6.947 -6.091 -4.425 1.00 93.75 83 ASP A C 1
ATOM 645 O O . ASP A 1 83 ? -6.806 -5.084 -5.120 1.00 93.75 83 ASP A O 1
ATOM 649 N N . PRO A 1 84 ? -6.050 -7.095 -4.493 1.00 90.81 84 PRO A N 1
ATOM 650 C CA . PRO A 1 84 ? -4.833 -7.026 -5.308 1.00 90.81 84 PRO A CA 1
ATOM 651 C C . PRO A 1 84 ? -5.069 -6.788 -6.805 1.00 90.81 84 PRO A C 1
ATOM 653 O O . PRO A 1 84 ? -4.146 -6.388 -7.512 1.00 90.81 84 PRO A O 1
ATOM 656 N N . ARG A 1 85 ? -6.288 -7.022 -7.309 1.00 89.00 85 ARG A N 1
ATOM 657 C CA . ARG A 1 85 ? -6.659 -6.727 -8.703 1.00 89.00 85 ARG A CA 1
ATOM 658 C C . ARG A 1 85 ? -6.732 -5.228 -8.997 1.00 89.00 85 ARG A C 1
ATOM 660 O O . ARG A 1 85 ? -6.771 -4.864 -10.167 1.00 89.00 85 ARG A O 1
ATOM 667 N N . CYS A 1 86 ? -6.757 -4.375 -7.971 1.00 90.00 86 CYS A N 1
ATOM 668 C CA . CYS A 1 86 ? -6.751 -2.927 -8.152 1.00 90.00 86 CYS A CA 1
ATOM 669 C C . CYS A 1 86 ? -5.373 -2.381 -8.544 1.00 90.00 86 CYS A C 1
ATOM 671 O O . CYS A 1 86 ? -5.281 -1.239 -8.990 1.00 90.00 86 CYS A O 1
ATOM 673 N N . PHE A 1 87 ? -4.295 -3.157 -8.396 1.00 90.50 87 PHE A N 1
ATOM 674 C CA . PHE A 1 87 ? -2.983 -2.682 -8.802 1.00 90.50 87 PHE A CA 1
ATOM 675 C C . PHE A 1 87 ? -2.935 -2.401 -10.306 1.00 90.50 87 PHE A C 1
ATOM 677 O O . PHE A 1 87 ? -3.523 -3.100 -11.134 1.00 90.50 87 PHE A O 1
ATOM 684 N N . SER A 1 88 ? -2.168 -1.390 -10.680 1.00 88.94 88 SER A N 1
ATOM 685 C CA . SER A 1 88 ? -1.725 -1.204 -12.054 1.00 88.94 88 SER A CA 1
ATOM 686 C C . SER A 1 88 ? -0.310 -0.651 -12.048 1.00 88.94 88 SER A C 1
ATOM 68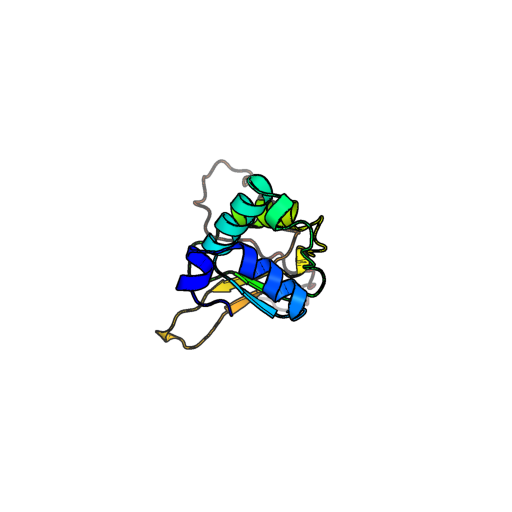8 O O . SER A 1 88 ? 0.087 0.022 -11.105 1.00 88.94 88 SER A O 1
ATOM 690 N N . VAL A 1 89 ? 0.473 -0.961 -13.071 1.00 87.75 89 VAL A N 1
ATOM 691 C CA . VAL A 1 89 ? 1.836 -0.448 -13.209 1.00 87.75 89 VAL A CA 1
ATOM 692 C C . VAL A 1 89 ? 1.855 0.556 -14.340 1.00 87.75 89 VAL A C 1
ATOM 694 O O . VAL A 1 89 ? 1.373 0.258 -15.437 1.00 87.75 89 VAL A O 1
ATOM 697 N N . CYS A 1 90 ? 2.436 1.721 -14.081 1.00 85.88 90 CYS A N 1
ATOM 698 C CA . CYS A 1 90 ? 2.618 2.745 -15.082 1.00 85.88 90 CYS A CA 1
ATOM 699 C C . CYS A 1 90 ? 4.084 3.121 -15.285 1.00 85.88 90 CYS A C 1
ATOM 701 O O . CYS A 1 90 ? 4.896 3.160 -14.361 1.00 85.88 90 CYS A O 1
ATOM 703 N N . TYR A 1 91 ? 4.394 3.431 -16.537 1.00 84.56 91 TYR A N 1
ATOM 704 C CA . TYR A 1 91 ? 5.615 4.109 -16.928 1.00 84.56 91 TYR A CA 1
ATOM 705 C C . TYR A 1 91 ? 5.223 5.417 -17.609 1.00 84.56 91 TYR A C 1
ATOM 707 O O . TYR A 1 91 ? 4.285 5.457 -18.410 1.00 84.56 91 TYR A O 1
ATOM 715 N N . GLY A 1 92 ? 5.920 6.489 -17.259 1.00 79.94 92 GLY A N 1
ATOM 716 C CA . GLY A 1 92 ? 5.683 7.814 -17.803 1.00 79.94 92 GLY A CA 1
ATOM 717 C C . GLY A 1 92 ? 6.961 8.634 -17.756 1.00 79.94 92 GLY A C 1
ATOM 718 O O . GLY A 1 92 ? 7.785 8.462 -16.859 1.00 79.94 92 GLY A O 1
ATOM 719 N N . MET A 1 93 ? 7.098 9.514 -18.737 1.00 82.44 93 MET A N 1
ATOM 720 C CA . MET A 1 93 ? 8.160 10.508 -18.832 1.00 82.44 93 MET A CA 1
ATOM 721 C C . MET A 1 93 ? 7.509 11.879 -18.951 1.00 82.44 93 MET A C 1
ATOM 723 O O . MET A 1 93 ? 6.486 12.022 -19.628 1.00 82.44 93 MET A O 1
ATOM 727 N N . THR A 1 94 ? 8.088 12.890 -18.308 1.00 84.56 94 THR A N 1
ATOM 728 C CA . THR A 1 94 ? 7.564 14.259 -18.390 1.00 84.56 94 THR A CA 1
ATOM 729 C C . THR A 1 94 ? 7.662 14.789 -19.820 1.00 84.56 94 THR A C 1
ATOM 731 O O . THR A 1 94 ? 6.740 15.456 -20.283 1.00 84.56 94 THR A O 1
ATOM 734 N N . GLU A 1 95 ? 8.710 14.404 -20.552 1.00 84.00 95 GLU A N 1
ATOM 735 C CA . GLU A 1 95 ? 8.984 14.779 -21.944 1.00 84.00 95 GLU A CA 1
ATOM 736 C C . GLU A 1 95 ? 7.915 14.290 -22.926 1.00 84.00 95 GLU A C 1
ATOM 738 O O . GLU A 1 95 ? 7.761 14.854 -24.006 1.00 84.00 95 GLU A O 1
ATOM 743 N N . LEU A 1 96 ? 7.168 13.247 -22.557 1.00 75.44 96 LEU A N 1
ATOM 744 C CA . LEU A 1 96 ? 6.149 12.646 -23.414 1.00 75.44 96 LEU A CA 1
ATOM 745 C C . LEU A 1 96 ? 4.726 13.052 -23.023 1.00 75.44 96 LEU A C 1
ATOM 747 O O . LEU A 1 96 ? 3.797 12.681 -23.732 1.00 75.44 96 LEU A O 1
ATOM 751 N N . MET A 1 97 ? 4.536 13.761 -21.898 1.00 70.38 97 MET A N 1
ATOM 752 C CA . MET A 1 97 ? 3.230 14.112 -21.299 1.00 70.38 97 MET A CA 1
ATOM 753 C C . MET A 1 97 ? 2.258 12.930 -21.082 1.00 70.38 97 MET A C 1
ATOM 755 O O . MET A 1 97 ? 1.112 13.129 -20.678 1.00 70.38 97 MET A O 1
ATOM 759 N N . ILE A 1 98 ? 2.691 11.697 -21.347 1.00 59.91 98 ILE A N 1
ATOM 760 C CA . ILE A 1 98 ? 1.850 10.507 -21.446 1.00 59.91 98 ILE A CA 1
ATOM 761 C C . ILE A 1 98 ? 2.213 9.520 -20.342 1.00 59.91 98 ILE A C 1
ATOM 763 O O . ILE A 1 98 ? 3.380 9.281 -20.026 1.00 59.91 98 ILE A O 1
ATOM 767 N N . LEU A 1 99 ? 1.164 8.901 -19.808 1.00 67.06 99 LEU A N 1
ATOM 768 C CA . LEU A 1 99 ? 1.220 7.770 -18.901 1.00 67.06 99 LEU A CA 1
ATOM 769 C C . LEU A 1 99 ? 0.787 6.504 -19.647 1.00 67.06 99 LEU A C 1
ATOM 771 O O . LEU A 1 99 ? -0.359 6.410 -20.087 1.00 67.06 99 LEU A O 1
ATOM 775 N N . ALA A 1 100 ? 1.661 5.504 -19.746 1.00 66.50 100 ALA A N 1
ATOM 776 C CA . ALA A 1 100 ? 1.271 4.169 -20.188 1.00 66.50 100 ALA A CA 1
ATOM 777 C C . ALA A 1 100 ? 0.947 3.320 -18.955 1.00 66.50 100 ALA A C 1
ATOM 779 O O . ALA A 1 100 ? 1.824 3.092 -18.125 1.00 66.50 100 ALA A O 1
ATOM 780 N N . ASN A 1 101 ? -0.303 2.863 -18.817 1.00 66.56 101 ASN A N 1
ATOM 781 C CA . ASN A 1 101 ? -0.742 2.041 -17.688 1.00 66.56 101 ASN A CA 1
ATOM 782 C C . ASN A 1 101 ? -1.055 0.610 -18.141 1.00 66.56 101 ASN A C 1
ATOM 784 O O . ASN A 1 101 ? -1.760 0.396 -19.126 1.00 66.56 101 ASN A O 1
ATOM 788 N N . THR A 1 102 ? -0.577 -0.370 -17.382 1.00 62.69 102 THR A N 1
ATOM 789 C CA . THR A 1 102 ? -0.927 -1.782 -17.551 1.00 62.69 102 THR A CA 1
ATOM 790 C C . THR A 1 102 ? -1.638 -2.267 -16.289 1.00 62.69 102 THR A C 1
ATOM 792 O O . THR A 1 102 ? -1.086 -2.132 -15.195 1.00 62.69 102 THR A O 1
ATOM 795 N N . PRO A 1 103 ? -2.870 -2.804 -16.381 1.00 61.19 103 PRO A N 1
ATOM 796 C CA . PRO A 1 103 ? -3.531 -3.383 -15.215 1.00 61.19 103 PRO A CA 1
ATOM 797 C C . PRO A 1 103 ? -2.685 -4.537 -14.663 1.00 61.19 103 PRO A C 1
ATOM 799 O O . PRO A 1 103 ? -2.153 -5.346 -15.430 1.00 61.19 103 PRO A O 1
ATOM 802 N N . TYR A 1 104 ? -2.545 -4.612 -13.338 1.00 59.09 104 TYR A N 1
ATOM 803 C CA . TYR A 1 104 ? -1.766 -5.657 -12.683 1.00 59.09 104 TYR A CA 1
ATOM 804 C C . TYR A 1 104 ? -2.513 -6.985 -12.805 1.00 59.09 104 TYR A C 1
ATOM 806 O O . TYR A 1 104 ? -3.504 -7.254 -12.128 1.00 59.09 104 TYR A O 1
ATOM 814 N N . PHE A 1 105 ? -2.048 -7.833 -13.717 1.00 50.59 105 PHE A N 1
ATOM 815 C CA . PHE A 1 105 ? -2.571 -9.181 -13.875 1.00 50.59 105 PHE A CA 1
ATOM 816 C C . PHE A 1 105 ? -1.909 -10.109 -12.852 1.00 50.59 105 PHE A C 1
ATOM 818 O O . PHE A 1 105 ? -0.735 -10.453 -12.985 1.00 50.59 105 PHE A O 1
ATOM 825 N N . SER A 1 106 ? -2.689 -10.629 -11.901 1.00 42.47 106 SER A N 1
ATOM 826 C CA . SER A 1 106 ? -2.292 -11.682 -10.946 1.00 42.47 106 SER A CA 1
ATOM 827 C C . SER A 1 106 ? -2.052 -13.067 -11.592 1.00 42.47 106 SER A C 1
ATOM 829 O O . SER A 1 106 ? -2.187 -14.109 -10.956 1.00 42.47 106 SER A O 1
ATOM 831 N N . GLY A 1 107 ? -1.682 -13.098 -12.877 1.00 44.25 107 GLY A N 1
ATOM 832 C CA . GLY A 1 107 ? -1.455 -14.297 -13.689 1.00 44.25 107 GLY A CA 1
ATOM 833 C C . GLY A 1 107 ? -0.044 -14.411 -14.268 1.00 44.25 107 GLY A C 1
ATOM 834 O O . GLY A 1 107 ? 0.171 -15.212 -15.182 1.00 44.25 107 GLY A O 1
ATOM 835 N N . LEU A 1 108 ? 0.913 -13.621 -13.773 1.00 44.75 108 LEU A N 1
ATOM 836 C CA . LEU A 1 108 ? 2.312 -13.693 -14.189 1.00 44.75 108 LEU A CA 1
ATOM 837 C C . LEU A 1 108 ? 2.935 -15.005 -13.698 1.00 44.75 108 LEU A C 1
ATOM 839 O O . LEU A 1 108 ? 3.442 -15.120 -12.585 1.00 44.75 108 LEU A O 1
ATOM 843 N N . LYS A 1 109 ? 2.901 -16.032 -14.548 1.00 41.28 109 LYS A N 1
ATOM 844 C CA . LYS A 1 109 ? 3.747 -17.209 -14.356 1.00 41.28 109 LYS A CA 1
ATOM 845 C C . LYS A 1 109 ? 5.181 -16.783 -14.651 1.00 41.28 109 LYS A C 1
ATOM 847 O O . LYS A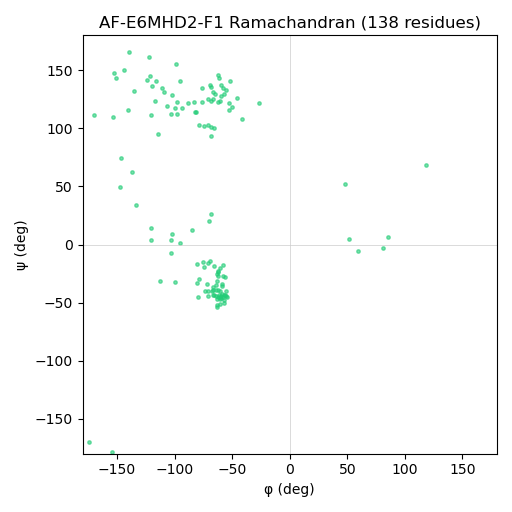 1 109 ? 5.439 -16.302 -15.754 1.00 41.28 109 LYS A O 1
ATOM 852 N N . LYS A 1 110 ? 6.106 -17.003 -13.706 1.00 42.84 110 LYS A N 1
ATOM 853 C CA . LYS A 1 110 ? 7.546 -16.972 -14.008 1.00 42.84 110 LYS A CA 1
ATOM 854 C C . LYS A 1 110 ? 7.758 -17.780 -15.286 1.00 42.84 110 LYS A C 1
ATOM 856 O O . LYS A 1 110 ? 7.303 -18.927 -15.367 1.00 42.84 110 LYS A O 1
ATOM 861 N N . SER A 1 111 ? 8.393 -17.169 -16.282 1.00 45.78 111 SER A N 1
ATOM 862 C CA . SER A 1 111 ? 8.840 -17.881 -17.474 1.00 45.78 111 SER A CA 1
ATOM 863 C C . SER A 1 111 ? 9.611 -19.117 -17.006 1.00 45.78 111 SER A C 1
ATOM 865 O O . SER A 1 111 ? 10.588 -19.007 -16.261 1.00 45.78 111 SER A O 1
ATOM 867 N N . ARG A 1 112 ? 9.135 -20.321 -17.350 1.00 47.16 112 ARG A N 1
ATOM 868 C CA . ARG A 1 112 ? 9.957 -21.518 -17.160 1.00 47.16 112 ARG A CA 1
ATOM 869 C C . ARG A 1 112 ? 11.147 -21.360 -18.100 1.00 47.16 112 ARG A C 1
ATOM 871 O O . ARG A 1 112 ? 10.931 -21.086 -19.277 1.00 47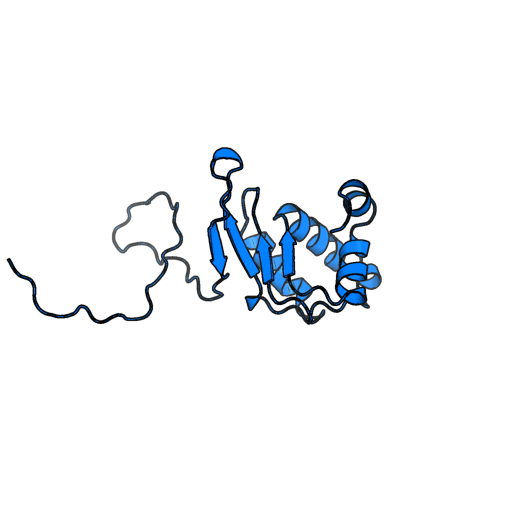.16 112 ARG A O 1
ATOM 878 N N . ARG A 1 113 ? 12.365 -21.533 -17.561 1.00 46.22 113 ARG A N 1
ATOM 879 C CA . ARG A 1 113 ? 13.635 -21.644 -18.305 1.00 46.22 113 ARG A CA 1
ATOM 880 C C . ARG A 1 113 ? 13.377 -22.188 -19.714 1.00 46.22 113 ARG A C 1
ATOM 882 O O . ARG A 1 113 ? 12.841 -23.290 -19.842 1.00 46.22 113 ARG A O 1
ATOM 889 N N . GLY A 1 114 ? 13.770 -21.436 -20.743 1.00 45.94 114 GLY A N 1
ATOM 890 C CA . GLY A 1 114 ? 13.778 -21.945 -22.113 1.00 45.94 114 GLY A CA 1
ATOM 891 C C . GLY A 1 114 ? 14.546 -23.268 -22.170 1.00 45.94 114 GLY A C 1
ATOM 892 O O . GLY A 1 114 ? 15.554 -23.435 -21.481 1.00 45.94 114 GLY A O 1
ATOM 893 N N . SER A 1 115 ? 14.069 -24.229 -22.962 1.00 45.34 115 SER A N 1
ATOM 894 C CA . SER A 1 115 ? 14.554 -25.619 -22.955 1.00 45.34 115 SER A CA 1
ATOM 895 C C . SER A 1 115 ? 15.972 -25.825 -23.524 1.00 45.34 115 SER A C 1
ATOM 897 O O . SER A 1 115 ? 16.304 -26.934 -23.932 1.00 45.34 115 SER A O 1
ATOM 899 N N . LYS A 1 116 ? 16.819 -24.790 -23.593 1.00 44.56 116 LYS A N 1
ATOM 900 C CA . LYS A 1 116 ? 18.158 -24.859 -24.202 1.00 44.56 116 LYS A CA 1
ATOM 901 C C . LYS A 1 116 ? 19.194 -23.952 -23.529 1.00 44.56 116 LYS A C 1
ATOM 903 O O . LYS A 1 116 ? 19.870 -23.206 -24.218 1.00 44.56 116 LYS A O 1
ATOM 908 N N . GLY A 1 117 ? 19.323 -23.993 -22.200 1.00 44.75 117 GLY A N 1
ATOM 909 C CA . GLY A 1 117 ? 20.550 -23.590 -21.478 1.00 44.75 117 GLY A CA 1
ATOM 910 C C . GLY A 1 117 ? 21.092 -22.154 -21.636 1.00 44.75 117 GLY A C 1
ATOM 911 O O . GLY A 1 117 ? 22.029 -21.799 -20.929 1.00 44.75 117 GLY A O 1
ATOM 912 N N . GLN A 1 118 ? 20.529 -21.306 -22.495 1.00 39.88 118 GLN A N 1
ATOM 913 C CA . GLN A 1 118 ? 20.946 -19.922 -22.674 1.00 39.88 118 GLN A CA 1
ATOM 914 C C . GLN A 1 118 ? 20.295 -19.049 -21.602 1.00 39.88 118 GLN A C 1
ATOM 916 O O . GLN A 1 118 ? 19.069 -18.994 -21.477 1.00 39.88 118 GLN A O 1
ATOM 921 N N . ARG A 1 119 ? 21.129 -18.343 -20.829 1.00 37.22 119 ARG A N 1
ATOM 922 C CA . ARG A 1 119 ? 20.685 -17.183 -20.052 1.00 37.22 119 ARG A CA 1
ATOM 923 C C . ARG A 1 119 ? 20.339 -16.079 -21.041 1.00 37.22 119 ARG A C 1
ATOM 925 O O . ARG A 1 119 ? 21.225 -15.400 -21.546 1.00 37.22 119 ARG A O 1
ATOM 932 N N . VAL A 1 120 ? 19.053 -15.908 -21.302 1.00 46.94 120 VAL A N 1
ATOM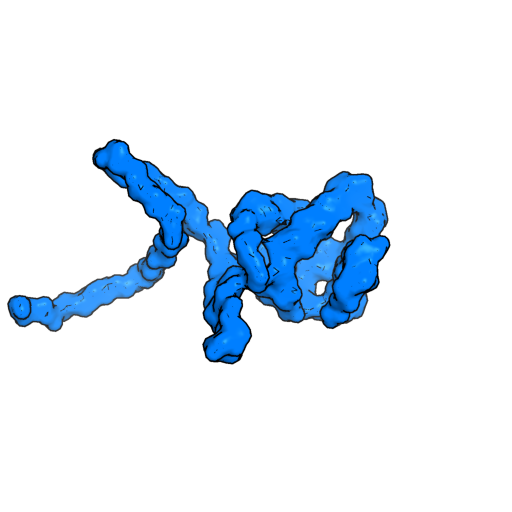 933 C CA . VAL A 1 120 ? 18.548 -14.651 -21.848 1.00 46.94 120 VAL A CA 1
ATOM 934 C C . VAL A 1 120 ? 18.533 -13.665 -20.672 1.00 46.94 120 VAL A C 1
ATOM 936 O O . VAL A 1 120 ? 17.948 -14.012 -19.640 1.00 46.94 120 VAL A O 1
ATOM 939 N N . PRO A 1 121 ? 19.213 -12.507 -20.737 1.00 39.69 121 PRO A N 1
ATOM 940 C CA . PRO A 1 121 ? 19.011 -11.459 -19.742 1.00 39.69 121 PRO A CA 1
ATOM 941 C C . PRO A 1 121 ? 17.544 -11.045 -19.827 1.00 39.69 121 PRO A C 1
ATOM 943 O O . PRO A 1 121 ? 17.067 -10.758 -20.916 1.00 39.69 121 PRO A O 1
ATOM 946 N N . ASP A 1 122 ? 16.829 -11.132 -18.712 1.00 44.50 122 ASP A N 1
ATOM 947 C CA . ASP A 1 122 ? 15.378 -10.966 -18.607 1.00 44.50 122 ASP A CA 1
ATOM 948 C C . ASP A 1 122 ? 15.015 -9.469 -18.567 1.00 44.50 122 ASP A C 1
ATOM 950 O O . ASP A 1 122 ? 15.377 -8.816 -17.586 1.00 44.50 122 ASP A O 1
ATOM 954 N N . PRO A 1 123 ? 14.325 -8.886 -19.575 1.00 38.06 123 PRO A N 1
ATOM 955 C CA . PRO A 1 123 ? 13.866 -7.510 -19.484 1.00 38.06 123 PRO A CA 1
ATOM 956 C C . PRO A 1 123 ? 12.400 -7.389 -19.934 1.00 38.06 123 PRO A C 1
ATOM 958 O O . PRO A 1 123 ? 12.040 -6.416 -20.592 1.00 38.06 123 PRO A O 1
ATOM 961 N N . GLY A 1 124 ? 11.541 -8.388 -19.692 1.00 35.66 124 GLY A N 1
ATOM 962 C CA . GLY A 1 124 ? 10.209 -8.315 -20.288 1.00 35.66 124 GLY A CA 1
ATOM 963 C C . GLY A 1 124 ? 9.197 -9.337 -19.814 1.00 35.66 124 GLY A C 1
ATOM 964 O O . GLY A 1 124 ? 9.240 -10.511 -20.176 1.00 35.66 124 GLY A O 1
ATOM 965 N N . TYR A 1 125 ? 8.194 -8.844 -19.091 1.00 43.91 125 TYR A N 1
ATOM 966 C CA . TYR A 1 125 ? 6.937 -9.543 -18.861 1.00 43.91 125 TYR A CA 1
ATOM 967 C C . TYR A 1 125 ? 6.315 -9.987 -20.197 1.00 43.91 125 TYR A C 1
ATOM 969 O O . TYR A 1 125 ? 6.002 -9.167 -21.059 1.00 43.91 125 TYR A O 1
ATOM 977 N N . ILE A 1 126 ? 6.089 -11.293 -20.369 1.00 42.12 126 ILE A N 1
ATOM 978 C CA . ILE A 1 126 ? 5.373 -11.821 -21.536 1.00 42.12 126 ILE A CA 1
ATOM 979 C C . ILE A 1 126 ? 3.869 -11.614 -21.315 1.00 42.12 126 ILE A C 1
ATOM 981 O O . ILE A 1 126 ? 3.219 -12.379 -20.596 1.00 42.12 126 ILE A O 1
ATOM 985 N N . LEU A 1 127 ? 3.294 -10.603 -21.971 1.00 38.72 127 LEU A N 1
ATOM 986 C CA . LEU A 1 127 ? 1.844 -10.471 -22.126 1.00 38.72 127 LEU A CA 1
ATOM 987 C C . LEU A 1 127 ? 1.337 -11.624 -22.994 1.00 38.72 127 LEU A C 1
ATOM 989 O O . LEU A 1 127 ? 1.435 -11.615 -24.222 1.00 38.72 127 LEU A O 1
ATOM 993 N N . ARG A 1 128 ? 0.785 -12.656 -22.356 1.00 40.44 128 ARG A N 1
ATOM 994 C CA . ARG A 1 128 ? 0.162 -13.756 -23.087 1.00 40.44 128 ARG A CA 1
ATOM 995 C C . ARG A 1 128 ? -1.184 -13.273 -23.629 1.00 40.44 128 ARG A C 1
ATOM 997 O O . ARG A 1 128 ? -2.163 -13.188 -22.890 1.00 40.44 128 ARG A O 1
ATOM 1004 N N . ARG A 1 129 ? -1.227 -12.946 -24.924 1.00 35.94 129 ARG A N 1
ATOM 1005 C CA . ARG A 1 129 ? -2.455 -12.584 -25.650 1.00 35.94 129 ARG A CA 1
ATOM 1006 C C . ARG A 1 129 ? -3.498 -13.689 -25.421 1.00 35.94 129 ARG A C 1
ATOM 1008 O O . ARG A 1 129 ? -3.268 -14.839 -25.803 1.00 35.94 129 ARG A O 1
ATOM 1015 N N . ARG A 1 130 ? -4.618 -13.377 -24.751 1.00 38.03 130 ARG A N 1
ATOM 1016 C CA . ARG A 1 130 ? -5.765 -14.300 -24.658 1.00 38.03 130 ARG A CA 1
ATOM 1017 C C . ARG A 1 130 ? -6.213 -14.620 -26.085 1.00 38.03 130 ARG A C 1
ATOM 1019 O O . ARG A 1 130 ? -6.255 -13.722 -26.921 1.00 38.03 130 ARG A O 1
ATOM 1026 N N . GLY A 1 131 ? -6.453 -15.905 -26.343 1.00 47.38 131 GLY A N 1
ATOM 1027 C CA . GLY A 1 131 ? -6.528 -16.503 -27.673 1.00 47.38 131 GLY A CA 1
ATOM 1028 C C . GLY A 1 131 ? -7.278 -15.664 -28.701 1.00 47.38 131 GLY A C 1
ATOM 1029 O O . GLY A 1 131 ? -8.501 -15.583 -28.678 1.00 47.38 131 GLY A O 1
ATOM 1030 N N . HIS A 1 132 ? -6.523 -15.099 -29.635 1.00 37.84 132 HIS A N 1
ATOM 1031 C CA . HIS A 1 132 ? -7.044 -14.694 -30.926 1.00 37.84 132 HIS A CA 1
ATOM 1032 C C . HIS A 1 132 ? -6.573 -15.765 -31.907 1.00 37.84 132 HIS A C 1
ATOM 1034 O O . HIS A 1 132 ? -5.364 -15.938 -32.091 1.00 37.84 132 HIS A O 1
ATOM 1040 N N . ARG A 1 133 ? -7.509 -16.552 -32.455 1.00 39.56 133 ARG A N 1
ATOM 1041 C CA . ARG A 1 133 ? -7.200 -17.427 -33.592 1.00 39.56 133 ARG A CA 1
ATOM 1042 C C . ARG A 1 133 ? -6.621 -16.535 -34.687 1.00 39.56 133 ARG A C 1
ATOM 1044 O O . ARG A 1 133 ? -7.166 -15.464 -34.946 1.00 39.56 133 ARG A O 1
ATOM 1051 N N . ARG A 1 134 ? -5.508 -16.955 -35.292 1.00 38.09 134 ARG A N 1
ATOM 1052 C CA . ARG A 1 134 ? -5.063 -16.348 -36.549 1.00 38.09 134 ARG A CA 1
ATOM 1053 C C . ARG A 1 134 ? -6.224 -16.502 -37.543 1.0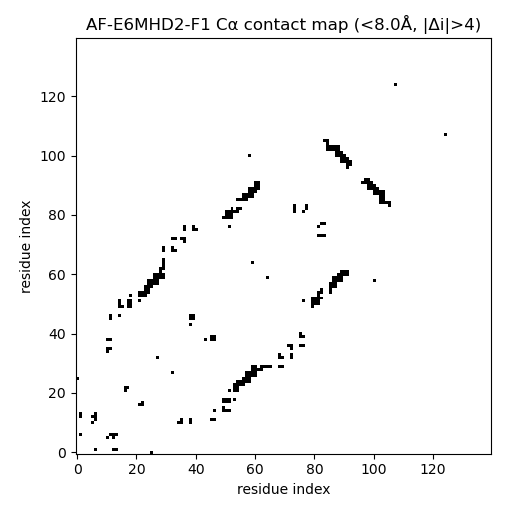0 38.09 134 ARG A C 1
ATOM 1055 O O . ARG A 1 134 ? -6.733 -17.619 -37.636 1.00 38.09 134 ARG A O 1
ATOM 1062 N N . PRO A 1 135 ? -6.671 -15.448 -38.240 1.00 35.81 135 PRO A N 1
ATOM 1063 C CA . PRO A 1 135 ? -7.435 -15.674 -39.454 1.00 35.81 135 PRO A CA 1
ATOM 1064 C C . PRO A 1 135 ? -6.504 -16.410 -40.423 1.00 35.81 135 PRO A C 1
ATOM 1066 O O . PRO A 1 135 ? -5.375 -15.978 -40.661 1.00 35.81 135 PRO A O 1
ATOM 1069 N N . GLU A 1 136 ? -6.932 -17.584 -40.878 1.00 34.72 136 GLU A N 1
ATOM 1070 C CA . GLU A 1 136 ? -6.243 -18.294 -41.948 1.00 34.72 136 GLU A CA 1
ATOM 1071 C C . GLU A 1 136 ? -6.412 -17.510 -43.248 1.00 34.72 136 GLU A C 1
ATOM 1073 O O . GLU A 1 136 ? -7.511 -17.050 -43.552 1.00 34.72 136 GLU A O 1
ATOM 1078 N N . GLY A 1 137 ? -5.323 -17.358 -44.000 1.00 46.97 137 GLY A N 1
ATOM 1079 C CA . GLY A 1 137 ? -5.357 -16.773 -45.337 1.00 46.97 137 GLY A CA 1
ATOM 1080 C C . GLY A 1 137 ? -4.550 -15.490 -45.485 1.00 46.97 137 GLY A C 1
ATOM 1081 O O . GLY A 1 137 ? -5.113 -14.431 -45.735 1.00 46.97 137 GLY A O 1
ATOM 1082 N N . PHE A 1 138 ? -3.225 -15.600 -45.406 1.00 29.72 138 PHE A N 1
ATOM 1083 C CA . PHE A 1 138 ? -2.374 -14.890 -46.360 1.00 29.72 138 PHE A CA 1
ATOM 1084 C C . PHE A 1 138 ? -1.043 -15.638 -46.507 1.00 29.72 138 PHE A C 1
ATOM 1086 O O . PHE A 1 138 ? -0.252 -15.720 -45.570 1.00 29.72 138 PHE A O 1
ATOM 1093 N N . LEU A 1 139 ? -0.865 -16.240 -47.678 1.00 35.84 139 LEU A N 1
ATOM 1094 C CA . LEU A 1 139 ? 0.407 -16.634 -48.283 1.00 35.84 139 LEU A CA 1
ATOM 1095 C C . LEU A 1 139 ? 0.467 -15.929 -49.648 1.00 35.84 139 LEU A C 1
ATOM 1097 O O . LEU A 1 139 ? -0.601 -15.582 -50.170 1.00 35.84 139 LEU A O 1
ATOM 1101 N N . PRO A 1 140 ? 1.650 -15.792 -50.268 1.00 42.03 140 PRO A N 1
ATOM 1102 C CA . PRO A 1 140 ? 2.960 -16.332 -49.878 1.00 42.03 140 PRO A CA 1
ATOM 1103 C C . PRO A 1 140 ? 3.907 -15.311 -49.238 1.00 42.03 140 PRO A C 1
ATOM 1105 O O . PRO A 1 140 ? 3.799 -14.105 -49.549 1.00 42.03 140 PRO A O 1
#

InterPro domains:
  IPR000873 AMP-dependent synthetase/ligase domain [PF00501] (2-122)
  IPR042099 ANL, N-terminal domain [G3DSA:3.40.50.12780] (1-125)

Foldseek 3Di:
DDDPVCCVVPVLVVQVCCQVVLDAEDEDELVNLQVVLCCCVPPVVSNVPGANLSYQAYEYEPDDHDPVSLVSSQVSCVVNNDDSQNYWYWYDDVVVVDIDIGGDDPPQDDPDPDPDPDPDPDDDRDPDPDDDPPPPDDDD

Sequence (140 aa):
MVRPDTFINDPKKWFELVTKYKVTHMATLNYTLSVLSDLMERSPGDVAGSDLSSLRALTIGGEYIQADTVSRFASLAKPHGFDPRCFSVCYGMTELMILANTPYFSGLKKSRRGSKGQRVPDPGYILRRRGHRRPEGFLP

Solvent-accessible surface area (backbone atoms only — not comparable to full-atom values): 8673 Å² total; per-residue (Å²): 131,80,55,68,72,53,39,76,77,41,58,55,54,56,44,53,49,34,35,75,66,49,43,37,69,46,80,45,43,52,66,55,39,44,54,54,39,52,41,53,71,77,40,45,80,74,51,71,86,36,45,38,60,49,42,59,34,44,33,34,32,88,63,85,76,52,69,64,46,55,53,51,29,46,62,69,38,35,86,32,46,37,53,68,72,17,33,24,45,36,53,64,48,82,93,67,79,45,76,52,76,44,75,40,66,97,72,77,68,77,78,72,78,70,99,71,88,71,85,70,86,86,85,72,87,81,82,76,76,76,89,72,79,77,80,86,85,86,81,134

Nearest PDB structures (foldseek):
  7r7e-assembly2_B  TM=9.580E-01  e=1.302E-07  Picosynechococcus sp. PCC 7002
  6uly-assembly1_B  TM=9.281E-01  e=7.368E-08  Bacillus stratosphericus LAMA 585
  7r7f-assembly2_B  TM=9.572E-01  e=3.157E-07  Picosynechococcus sp. PCC 7002
  3kxw-assembly1_A  TM=9.153E-01  e=2.160E-07  Legionella pneumophila subsp. pneumophila str. Philadelphia 1
  3pbk-assembly2_B  TM=9.287E-01  e=4.065E-07  Escherichia coli O6

Secondary structure (DSSP, 8-state):
---HHHHHH-THHHHHHHHHHT--EEEE-HHHHHHHHHHHHH-GGGGTT---TT-SEEEE-SSPPPHHHHHHHHHHHGGGT--GGGEEEEEE-GGG--EEEEE--TT-PPPP--SS----------------PPPS----

Organism: NCBI:txid887929